Protein AF-J9GQ75-F1 (afdb_monomer)

Solvent-accessible surface area (backbone atoms only — not comparable to full-atom values): 2774 Å² total; per-residue (Å²): 131,75,45,78,47,77,43,80,44,64,65,48,50,70,62,48,52,54,50,53,56,55,59,73,70,47,89,74,73,63,58,50,78,45,77,44,78,69,79,45,92,50,114

Structure (mmCIF, N/CA/C/O backbone):
data_AF-J9GQ75-F1
#
_entry.id   AF-J9GQ75-F1
#
loop_
_atom_site.group_PDB
_atom_site.id
_atom_site.type_symbol
_atom_site.label_atom_id
_atom_site.label_alt_id
_atom_site.label_comp_id
_atom_site.label_asym_id
_atom_site.label_entity_id
_atom_site.label_seq_id
_atom_site.pdbx_PDB_ins_code
_atom_site.Cartn_x
_atom_site.Cartn_y
_atom_site.Cartn_z
_atom_site.occupancy
_atom_site.B_iso_or_equiv
_atom_site.auth_seq_id
_atom_site.auth_comp_id
_atom_site.auth_asym_id
_atom_site.auth_atom_id
_atom_site.pdbx_PDB_model_num
ATOM 1 N N . MET A 1 1 ? -19.783 0.476 7.227 1.00 80.50 1 MET A N 1
ATOM 2 C CA . MET A 1 1 ? -19.734 0.654 5.762 1.00 80.50 1 MET A CA 1
ATOM 3 C C . MET A 1 1 ? -18.306 0.361 5.392 1.00 80.50 1 MET A C 1
ATOM 5 O O . MET A 1 1 ? -17.434 1.036 5.923 1.00 80.50 1 MET A O 1
ATOM 9 N N . ARG A 1 2 ? -18.092 -0.681 4.595 1.00 92.56 2 ARG A N 1
ATOM 10 C CA . ARG A 1 2 ? -16.756 -1.148 4.243 1.00 92.56 2 ARG A CA 1
ATOM 11 C C . ARG A 1 2 ? -16.231 -0.333 3.067 1.00 92.56 2 ARG A C 1
ATOM 13 O O . ARG A 1 2 ? -16.979 -0.115 2.116 1.00 92.56 2 ARG A O 1
ATOM 20 N N . TYR A 1 3 ? -14.985 0.123 3.147 1.00 97.62 3 TYR A N 1
ATOM 21 C CA . TYR A 1 3 ? -14.335 0.857 2.057 1.00 97.62 3 TYR A CA 1
ATOM 22 C C . TYR A 1 3 ? -13.371 -0.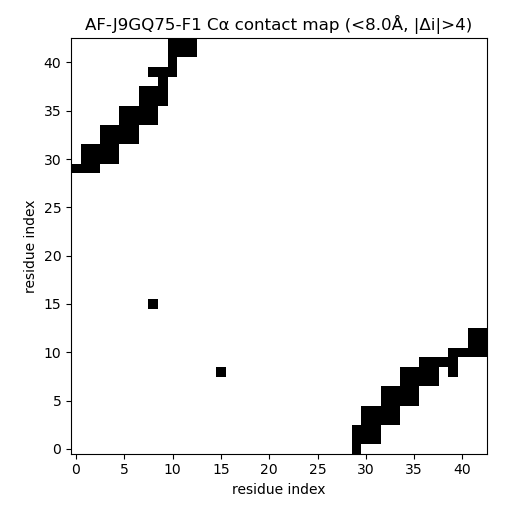044 1.286 1.00 97.62 3 TYR A C 1
ATOM 24 O O . TYR A 1 3 ? -12.704 -0.892 1.877 1.00 97.62 3 TYR A O 1
ATOM 32 N N . SER A 1 4 ? -13.260 0.186 -0.018 1.00 97.94 4 SER A N 1
ATOM 33 C CA . SER A 1 4 ? -12.246 -0.440 -0.868 1.00 97.94 4 SER A CA 1
ATOM 34 C C . SER A 1 4 ? -11.316 0.649 -1.388 1.00 97.94 4 SER A C 1
ATOM 36 O O . SER A 1 4 ? -11.759 1.582 -2.060 1.00 97.94 4 SER A O 1
ATOM 38 N N . ILE A 1 5 ? -10.036 0.556 -1.037 1.00 97.75 5 ILE A N 1
ATOM 39 C CA . ILE A 1 5 ? -8.994 1.505 -1.432 1.00 97.75 5 ILE A CA 1
ATOM 40 C C . ILE A 1 5 ? -8.220 0.872 -2.586 1.00 97.75 5 ILE A C 1
ATOM 42 O O . ILE A 1 5 ? -7.511 -0.112 -2.389 1.00 97.75 5 ILE A O 1
ATOM 46 N N . ILE A 1 6 ? -8.383 1.418 -3.789 1.00 97.50 6 ILE A N 1
ATOM 47 C CA . ILE A 1 6 ? -7.723 0.922 -5.002 1.00 97.50 6 ILE A CA 1
ATOM 48 C C . ILE A 1 6 ? -6.484 1.779 -5.261 1.00 97.50 6 ILE A C 1
ATOM 50 O O . ILE A 1 6 ? -6.594 3.001 -5.360 1.00 97.50 6 ILE A O 1
ATOM 54 N N . ILE A 1 7 ? -5.319 1.139 -5.364 1.00 96.69 7 ILE A N 1
ATOM 55 C CA . ILE A 1 7 ? -4.015 1.800 -5.487 1.00 96.69 7 ILE A CA 1
ATOM 56 C C . ILE A 1 7 ? -3.319 1.283 -6.754 1.00 96.69 7 ILE A C 1
ATOM 58 O O . ILE A 1 7 ? -2.744 0.195 -6.719 1.00 96.69 7 ILE A O 1
ATOM 62 N N . PRO A 1 8 ? -3.378 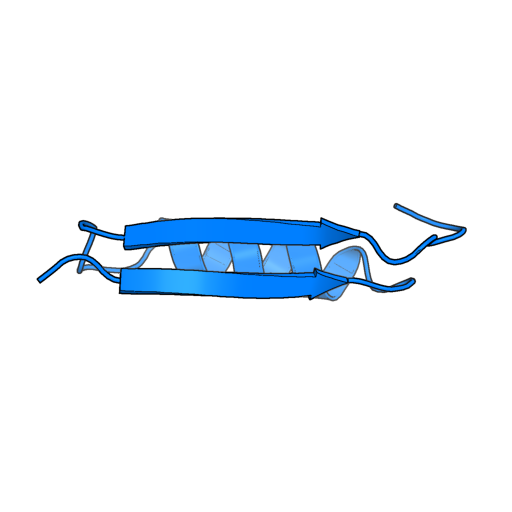2.012 -7.882 1.00 95.56 8 PRO A N 1
ATOM 63 C CA . PRO A 1 8 ? -2.556 1.695 -9.041 1.00 95.56 8 PRO A CA 1
ATOM 64 C C . PRO A 1 8 ? -1.096 2.079 -8.773 1.00 95.56 8 PRO A C 1
ATOM 66 O O . PRO A 1 8 ? -0.822 3.160 -8.247 1.00 95.56 8 PRO A O 1
ATOM 69 N N . VAL A 1 9 ? -0.164 1.205 -9.146 1.00 95.00 9 VAL A N 1
ATOM 70 C CA . VAL A 1 9 ? 1.275 1.383 -8.922 1.00 95.00 9 VAL A CA 1
ATOM 71 C C . VAL A 1 9 ? 2.038 1.180 -10.223 1.00 95.00 9 VAL A C 1
ATOM 73 O O . VAL A 1 9 ? 1.833 0.187 -10.915 1.00 95.00 9 VAL A O 1
ATOM 76 N N . TYR A 1 10 ? 2.940 2.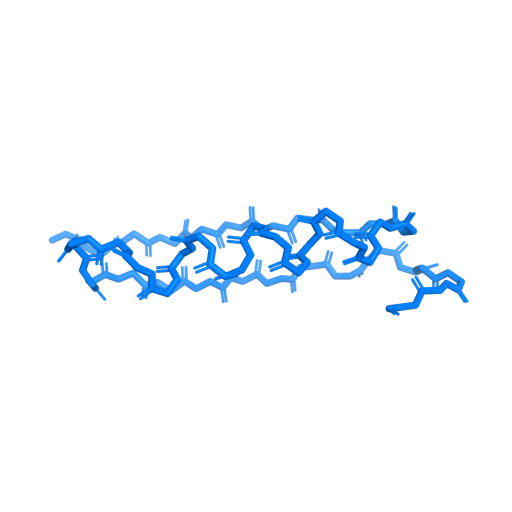119 -10.522 1.00 94.88 10 TYR A N 1
ATOM 77 C CA . TYR A 1 10 ? 3.895 2.014 -11.622 1.00 94.88 10 TYR A CA 1
ATOM 78 C C . TYR A 1 10 ? 5.220 2.705 -11.269 1.00 94.88 10 TYR A C 1
ATOM 80 O O . TYR A 1 10 ? 5.266 3.935 -11.191 1.00 94.88 10 TYR A O 1
ATOM 88 N N . ASN A 1 11 ? 6.295 1.931 -11.082 1.00 92.75 11 ASN A N 1
ATOM 89 C CA . ASN A 1 11 ? 7.667 2.393 -10.805 1.00 92.75 11 ASN A CA 1
ATOM 90 C C . ASN A 1 11 ? 7.780 3.414 -9.650 1.00 92.75 11 ASN A C 1
ATOM 92 O O . ASN A 1 11 ? 8.465 4.430 -9.786 1.00 92.75 11 ASN A O 1
ATOM 96 N N . ARG A 1 12 ? 7.084 3.165 -8.533 1.00 92.88 12 ARG A N 1
ATOM 97 C CA . ARG A 1 12 ? 7.075 4.024 -7.329 1.00 92.88 12 ARG A CA 1
ATOM 98 C C . ARG A 1 12 ? 7.135 3.207 -6.028 1.00 92.88 12 ARG A C 1
ATOM 100 O O . ARG A 1 12 ? 6.166 3.220 -5.270 1.00 92.88 12 ARG A O 1
ATOM 107 N N . PRO A 1 13 ? 8.210 2.434 -5.797 1.00 91.62 13 PRO A N 1
ATOM 108 C CA . PRO A 1 13 ? 8.296 1.542 -4.640 1.00 91.62 13 PRO A CA 1
ATOM 109 C C . PRO A 1 13 ? 8.289 2.312 -3.308 1.00 91.62 13 PRO A C 1
ATOM 111 O O . PRO A 1 13 ? 7.525 1.971 -2.408 1.00 91.62 13 PRO A O 1
ATOM 114 N N . ASP A 1 14 ? 9.049 3.408 -3.213 1.00 95.31 14 ASP A N 1
ATOM 115 C CA . ASP A 1 14 ? 9.190 4.175 -1.968 1.00 95.31 14 ASP A CA 1
ATOM 116 C C . ASP A 1 14 ? 7.866 4.837 -1.543 1.00 95.31 14 ASP A C 1
ATOM 118 O O . ASP A 1 14 ? 7.470 4.784 -0.376 1.00 95.31 14 ASP A O 1
ATOM 122 N N . GLU A 1 15 ? 7.135 5.436 -2.488 1.00 94.81 15 GLU A N 1
ATOM 123 C CA . GLU A 1 15 ? 5.851 6.078 -2.195 1.00 94.81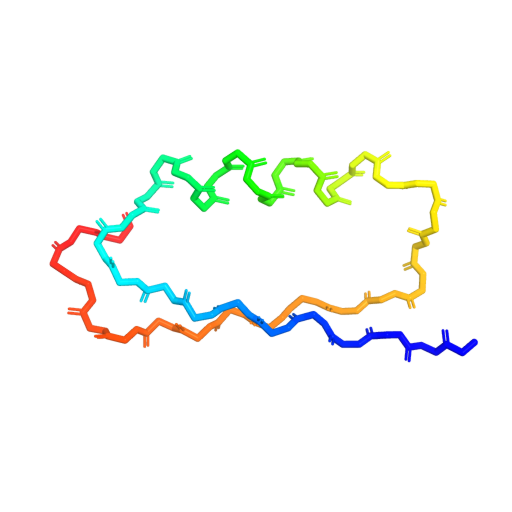 15 GLU A CA 1
ATOM 124 C C . GLU A 1 15 ? 4.759 5.064 -1.844 1.00 94.81 15 GLU A C 1
ATOM 126 O O . GLU A 1 15 ? 3.862 5.364 -1.050 1.00 94.81 15 GLU A O 1
ATOM 131 N N . VAL A 1 16 ? 4.811 3.867 -2.433 1.00 94.44 16 VAL A N 1
ATOM 132 C CA . VAL A 1 16 ? 3.874 2.786 -2.112 1.00 94.44 16 VAL A CA 1
ATOM 133 C C . VAL A 1 16 ? 4.122 2.267 -0.706 1.00 94.44 16 VAL A C 1
ATOM 135 O O . VAL A 1 16 ? 3.156 2.091 0.038 1.00 94.44 16 VAL A O 1
ATOM 138 N N . ASP A 1 17 ? 5.378 2.103 -0.305 1.00 95.50 17 ASP A N 1
ATOM 139 C CA . ASP A 1 17 ? 5.726 1.698 1.055 1.00 95.50 17 ASP A CA 1
ATOM 140 C C . ASP A 1 17 ? 5.250 2.722 2.094 1.00 95.50 17 ASP A C 1
ATOM 142 O O . ASP A 1 17 ? 4.582 2.351 3.067 1.00 95.50 17 ASP A O 1
ATOM 146 N N . GLU A 1 18 ? 5.498 4.018 1.869 1.00 97.81 18 GLU A N 1
ATOM 147 C CA . GLU A 1 18 ? 5.020 5.082 2.763 1.00 97.81 18 GLU A CA 1
ATOM 148 C C . GLU A 1 18 ? 3.483 5.092 2.857 1.00 97.81 18 GLU A C 1
ATOM 150 O O . GLU A 1 18 ? 2.904 5.153 3.952 1.00 97.81 18 GLU A O 1
ATOM 155 N N . LEU A 1 19 ? 2.795 4.972 1.716 1.00 96.75 19 LEU A N 1
ATOM 156 C CA . LEU A 1 19 ? 1.337 4.918 1.653 1.00 96.75 19 LEU A CA 1
ATOM 157 C C . LEU A 1 19 ? 0.788 3.714 2.425 1.00 96.75 19 LEU A C 1
ATOM 159 O O . LEU A 1 19 ? -0.098 3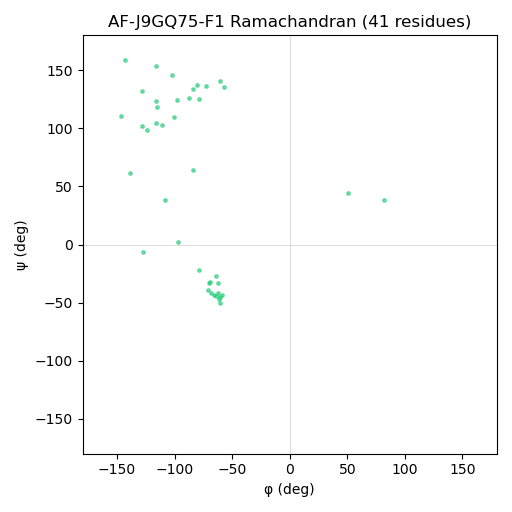.882 3.271 1.00 96.75 19 LEU A O 1
ATOM 163 N N . LEU A 1 20 ? 1.308 2.513 2.175 1.00 96.69 20 LEU A N 1
ATOM 164 C CA . LEU A 1 20 ? 0.868 1.295 2.851 1.00 96.69 20 LEU A CA 1
ATOM 165 C C . LEU A 1 20 ? 1.129 1.382 4.357 1.00 96.69 20 LEU A C 1
ATOM 167 O O . LEU A 1 20 ? 0.232 1.064 5.144 1.00 96.69 20 LEU A O 1
ATOM 171 N N . GLN A 1 21 ? 2.286 1.904 4.775 1.00 98.12 21 GLN A N 1
ATOM 172 C CA . GLN A 1 21 ? 2.586 2.151 6.184 1.00 98.12 21 GLN A CA 1
ATOM 173 C C . GLN A 1 21 ? 1.557 3.100 6.815 1.00 98.12 21 GLN A C 1
ATOM 175 O O . GLN A 1 21 ? 1.038 2.813 7.899 1.00 98.12 21 GLN A O 1
ATOM 180 N N . SER A 1 22 ? 1.180 4.181 6.130 1.00 98.00 22 SER A N 1
ATOM 181 C CA . SER A 1 22 ? 0.162 5.120 6.618 1.00 98.00 22 SER A CA 1
ATOM 182 C C . SER A 1 22 ? -1.223 4.470 6.788 1.00 98.00 22 SER A C 1
ATOM 184 O O . SER A 1 22 ? -1.967 4.807 7.717 1.00 98.00 22 SER A O 1
ATOM 186 N N . LEU A 1 23 ? -1.571 3.493 5.941 1.00 97.75 23 LEU A N 1
ATOM 187 C CA . LEU A 1 23 ? -2.828 2.748 6.035 1.00 97.75 23 LEU A CA 1
ATOM 188 C C . LEU A 1 23 ? -2.844 1.826 7.264 1.00 97.75 23 LEU A C 1
ATOM 190 O O . LEU A 1 23 ? -3.881 1.672 7.919 1.00 97.75 23 LEU A O 1
ATOM 194 N N . THR A 1 24 ? -1.688 1.283 7.663 1.00 97.12 24 THR A N 1
ATOM 195 C CA . THR A 1 24 ? -1.585 0.436 8.866 1.00 97.12 24 THR A CA 1
ATOM 196 C C . THR A 1 24 ? -1.910 1.180 10.164 1.00 97.12 24 THR A C 1
ATOM 198 O O . THR A 1 24 ? -2.430 0.571 11.104 1.00 97.12 24 THR A O 1
ATOM 201 N N . VAL A 1 25 ? -1.703 2.501 10.215 1.00 98.06 25 VAL A N 1
ATOM 202 C CA . VAL A 1 25 ? -1.925 3.327 11.419 1.00 98.06 25 VAL A CA 1
ATOM 203 C C . VAL A 1 25 ? -3.284 4.036 11.448 1.00 98.06 25 VAL A C 1
ATOM 205 O O . VAL A 1 25 ? -3.594 4.742 12.408 1.00 98.06 25 VAL A O 1
ATOM 208 N N . GLN A 1 26 ? -4.144 3.822 10.444 1.00 98.06 26 GLN A N 1
ATOM 209 C CA . GLN A 1 26 ? -5.491 4.408 10.420 1.00 98.06 26 GLN A CA 1
ATOM 210 C C . GLN A 1 26 ? -6.333 3.942 11.612 1.00 98.06 26 GLN A C 1
ATOM 212 O O . GLN A 1 26 ? -6.294 2.771 11.988 1.00 98.06 26 GLN A O 1
ATOM 217 N N . ARG A 1 27 ? -7.132 4.844 12.199 1.00 97.62 27 ARG A N 1
ATOM 218 C CA . ARG A 1 27 ? -8.038 4.505 13.317 1.00 97.62 27 ARG A CA 1
ATOM 219 C C . ARG A 1 27 ? -9.214 3.638 12.873 1.00 97.62 27 ARG A C 1
ATOM 221 O O . ARG A 1 27 ? -9.632 2.741 13.595 1.00 97.62 27 ARG A O 1
ATOM 228 N N . PHE A 1 28 ? -9.758 3.927 11.697 1.00 96.88 28 PHE A N 1
ATOM 229 C CA . PHE A 1 28 ? -10.809 3.133 11.076 1.00 96.88 28 PHE A CA 1
ATOM 230 C C . PHE A 1 28 ? -10.183 1.908 10.399 1.00 96.88 28 PHE A C 1
ATOM 232 O O . PHE A 1 28 ? -9.140 2.064 9.778 1.00 96.88 28 PHE A O 1
ATOM 239 N N . LYS A 1 29 ? -10.779 0.713 10.531 1.00 95.75 29 LYS A N 1
ATOM 240 C CA . LYS A 1 29 ? -10.183 -0.569 10.088 1.00 95.75 29 LYS A CA 1
ATOM 241 C C . LY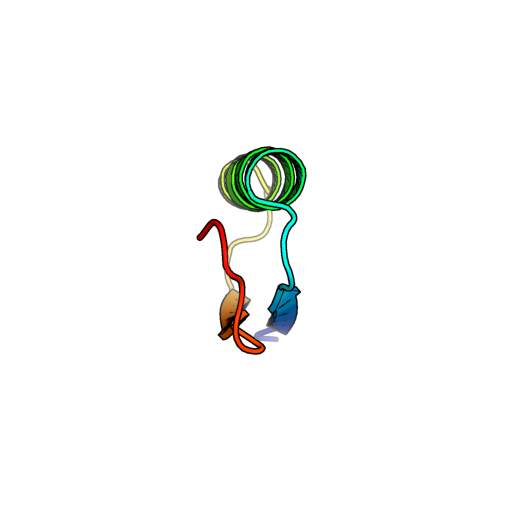S A 1 29 ? -11.064 -1.422 9.170 1.00 95.75 29 LYS A C 1
ATOM 243 O O . LYS A 1 29 ? -10.598 -2.439 8.675 1.00 95.75 29 LYS A O 1
ATOM 248 N N . ASP A 1 30 ? -12.318 -1.034 8.940 1.00 97.94 30 ASP A N 1
ATOM 249 C CA . ASP A 1 30 ? -13.247 -1.782 8.077 1.00 97.94 30 ASP A CA 1
ATOM 250 C C . ASP A 1 30 ? -13.036 -1.392 6.603 1.00 97.94 30 ASP A C 1
ATOM 252 O O . ASP A 1 30 ? -13.875 -0.751 5.964 1.00 97.94 30 ASP A O 1
ATOM 256 N N . PHE A 1 31 ? -11.845 -1.700 6.086 1.00 97.81 31 PHE A N 1
ATOM 257 C CA . PHE A 1 31 ? -11.476 -1.457 4.698 1.00 97.81 31 PHE A CA 1
ATOM 258 C C . PHE A 1 31 ? -10.592 -2.569 4.133 1.00 97.81 31 PHE A C 1
ATOM 260 O O . PHE A 1 31 ? -9.931 -3.301 4.866 1.00 97.81 31 PHE A O 1
ATOM 267 N N . GLU A 1 32 ? -10.571 -2.669 2.810 1.00 97.88 32 GLU A N 1
ATOM 268 C CA . GLU A 1 32 ? -9.620 -3.485 2.061 1.00 97.88 32 GLU A CA 1
ATOM 269 C C . GLU A 1 32 ? -8.741 -2.605 1.176 1.00 97.88 32 GLU A C 1
ATOM 271 O O . GLU A 1 32 ? -9.141 -1.512 0.764 1.00 97.88 32 GLU A O 1
ATOM 276 N N . VAL A 1 33 ? -7.541 -3.099 0.888 1.00 97.62 33 VAL A N 1
ATOM 277 C CA . VAL A 1 33 ? -6.581 -2.449 -0.001 1.00 97.62 33 VAL A CA 1
ATOM 278 C C . VAL A 1 33 ? -6.368 -3.359 -1.200 1.00 97.62 33 VAL A C 1
ATOM 280 O O . VAL A 1 33 ? -6.013 -4.525 -1.037 1.00 97.62 33 VAL A O 1
ATOM 283 N N . VAL A 1 34 ? -6.600 -2.824 -2.395 1.00 97.62 34 VAL A N 1
ATOM 284 C CA . VAL A 1 34 ? -6.409 -3.517 -3.670 1.00 97.62 34 VAL A CA 1
ATOM 285 C C . VAL A 1 34 ? -5.310 -2.789 -4.431 1.00 97.62 34 VAL A C 1
ATOM 287 O O . VAL A 1 34 ? -5.531 -1.698 -4.955 1.00 97.62 34 VAL A O 1
ATOM 290 N N . VAL A 1 35 ? -4.121 -3.384 -4.470 1.00 95.81 35 VAL A N 1
ATOM 291 C CA . VAL A 1 35 ? -2.988 -2.860 -5.240 1.00 95.81 35 VAL A CA 1
ATOM 292 C C . VAL A 1 35 ? -3.071 -3.408 -6.661 1.00 95.81 35 VAL A C 1
ATOM 294 O O . VAL A 1 35 ? -3.178 -4.620 -6.852 1.00 95.81 35 VAL A O 1
ATOM 297 N N . VAL A 1 36 ? -3.046 -2.515 -7.647 1.00 96.25 36 VAL A N 1
ATOM 298 C CA . VAL A 1 36 ? -3.037 -2.859 -9.072 1.00 96.25 36 VAL A CA 1
ATOM 299 C C . VAL A 1 36 ? -1.674 -2.477 -9.631 1.00 96.25 36 VAL A C 1
ATOM 301 O O . VAL A 1 36 ? -1.385 -1.302 -9.832 1.00 96.25 36 VAL A O 1
ATOM 304 N N . GLU A 1 37 ? -0.830 -3.481 -9.826 1.00 92.19 37 GLU A N 1
ATOM 305 C CA . GLU A 1 37 ? 0.499 -3.329 -10.415 1.00 92.19 37 GLU A CA 1
ATOM 306 C C . GLU A 1 37 ? 0.363 -3.220 -11.947 1.00 92.19 37 GLU A C 1
ATOM 308 O O . GLU A 1 37 ? -0.280 -4.074 -12.562 1.00 92.19 37 GLU A O 1
ATOM 313 N N . ASP A 1 38 ? 0.917 -2.159 -12.542 1.00 92.75 38 ASP A N 1
ATOM 314 C CA . ASP A 1 38 ? 0.794 -1.829 -13.972 1.00 92.75 38 ASP A CA 1
ATOM 315 C C . ASP A 1 38 ? 2.107 -2.052 -14.758 1.00 92.75 38 ASP A C 1
ATOM 317 O O . ASP A 1 38 ? 2.478 -1.270 -15.632 1.00 92.75 38 ASP A O 1
ATOM 321 N N . GLY A 1 39 ? 2.858 -3.114 -14.447 1.00 91.88 39 GLY A N 1
ATOM 322 C CA . GLY A 1 39 ? 4.059 -3.510 -15.190 1.00 91.88 39 GLY A CA 1
ATOM 323 C C . GLY A 1 39 ? 5.332 -2.750 -14.807 1.00 91.88 39 GLY A C 1
ATOM 324 O O . GLY A 1 39 ? 6.154 -2.429 -15.671 1.00 91.88 39 GLY A O 1
ATOM 325 N N . SER A 1 40 ? 5.513 -2.454 -13.523 1.00 90.56 40 SER A N 1
ATOM 326 C CA . SER A 1 40 ? 6.707 -1.808 -12.977 1.00 90.56 40 SER A CA 1
ATOM 327 C C . SER A 1 40 ? 7.966 -2.614 -13.293 1.00 90.56 40 SER A C 1
ATOM 329 O O . SER A 1 40 ? 8.027 -3.832 -13.145 1.00 90.56 40 SER A O 1
ATOM 331 N N . SER A 1 41 ? 9.014 -1.910 -13.709 1.00 88.81 41 SER A N 1
ATOM 332 C CA . SER A 1 41 ? 10.358 -2.474 -13.870 1.00 88.81 41 SER A CA 1
ATOM 333 C C . SER A 1 41 ? 11.085 -2.609 -12.531 1.00 88.81 41 SER A C 1
ATOM 335 O O . SER A 1 41 ? 12.020 -3.399 -12.418 1.00 88.81 41 SER A O 1
ATOM 337 N N . VAL A 1 42 ? 10.657 -1.833 -11.531 1.00 77.38 42 VAL A N 1
ATOM 338 C CA . VAL A 1 42 ? 11.122 -1.901 -10.145 1.00 77.38 42 VAL A CA 1
ATOM 339 C C . VAL A 1 42 ? 9.883 -2.018 -9.249 1.00 77.38 42 VAL A C 1
ATOM 341 O O . VAL A 1 42 ? 9.176 -1.016 -9.101 1.00 77.38 42 VAL A O 1
ATOM 344 N N . PRO A 1 43 ? 9.566 -3.230 -8.761 1.00 64.44 43 PRO A N 1
ATOM 345 C CA . PRO A 1 43 ? 8.421 -3.476 -7.891 1.00 64.44 43 PRO A CA 1
ATOM 346 C C . PRO A 1 43 ? 8.680 -3.055 -6.444 1.00 64.44 43 PRO A C 1
ATOM 348 O O . PRO A 1 43 ? 9.860 -3.078 -6.018 1.00 64.44 43 PRO A O 1
#

Foldseek 3Di: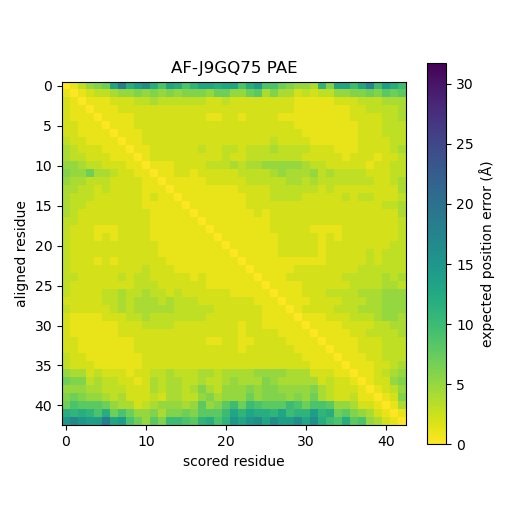
DEEEAEAEDAQCPPVVVVVVVVVVPDPDDRYYYHYHYDDHPHD

InterPro domains:
  IPR001173 Glycosyltransferase 2-like [PF00535] (4-40)
  IPR029044 Nucleotide-diphospho-sugar transferases [G3DSA:3.90.550.10] (1-42)
  IPR029044 Nucleotide-diphospho-sugar transferases [SSF53448] (1-41)

Mean predicted aligned error: 2.82 Å

Nearest PDB structures (foldseek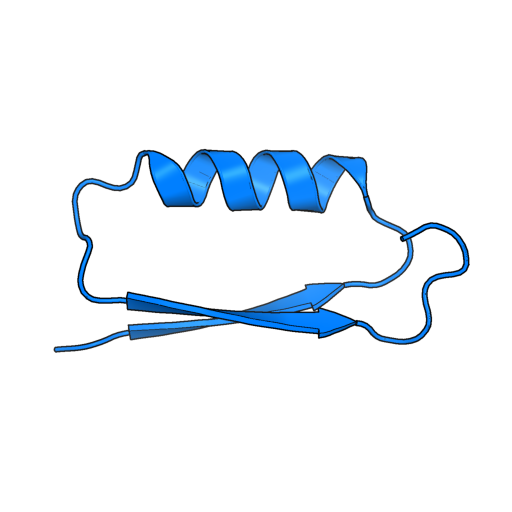):
  4ecf-assembly1_A  TM=5.422E-01  e=2.001E+00  Levilactobacillus brevis ATCC 367
  4m7r-assembly2_B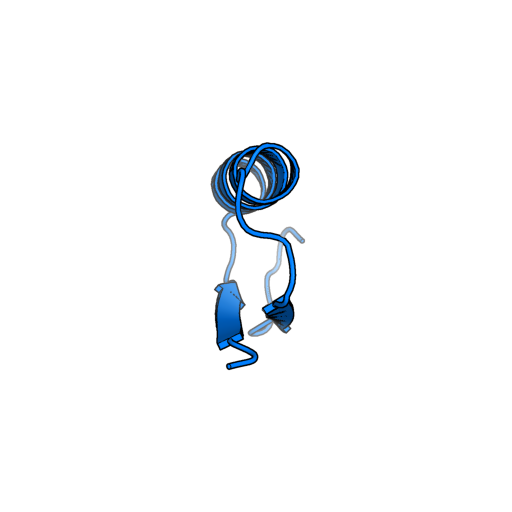  TM=5.405E-01  e=7.913E+00  Homo sapiens
  1ixc-assembly1_A-2  TM=5.407E-01  e=9.079E+00  Cupriavidus necator
  5fxg-assembly1_B  TM=4.074E-01  e=5.612E+00  Rattus norvegicus

Organism: NCBI:txid749906

Sequence (43 aa):
MRYSIIIPVYNRPDEVDELLQSLTVQRFKDFEVVVVEDGSSVP

Secondary structure (DSSP, 8-state):
--EEEEEEESS-HHHHHHHHHHHHT-S---EEEEEEE---S--

Radius of gyration: 11.48 Å; Cα contacts (8 Å, |Δi|>4): 45; chains: 1; bounding box: 31×10×28 Å

pLDDT: mean 94.21, std 6.26, range [64.44, 98.12]